Protein AF-A0A8J3AU63-F1 (afdb_monomer_lite)

pLDDT: mean 79.61, std 17.07, range [40.53, 96.25]

InterPro domains:
  IPR036281 SinR repressor/SinI anti-repressor, dimerisation domain superfamily [SSF47406] (10-36)

Radius of gyration: 16.93 Å; chains: 1; bounding box: 53×18×30 Å

Organism: NCBI:txid1516104

Foldseek 3Di:
DDPPPPPPPPPQDPVNVVVVCVVVVNDPVNVVVVVVVVVVVVVVD

Structure (mmCIF, N/CA/C/O backbone):
data_AF-A0A8J3AU63-F1
#
_entry.id   AF-A0A8J3AU63-F1
#
loop_
_atom_site.group_PDB
_atom_site.id
_atom_site.type_symbol
_atom_site.label_atom_id
_atom_site.label_alt_id
_atom_site.label_comp_id
_atom_site.label_asym_id
_atom_site.label_entity_id
_atom_site.label_seq_id
_atom_site.pdbx_PDB_ins_code
_atom_site.Cartn_x
_atom_site.Cartn_y
_atom_site.Cartn_z
_atom_site.occupancy
_atom_site.B_iso_or_equiv
_atom_site.auth_seq_id
_atom_site.auth_comp_id
_atom_site.auth_asym_id
_atom_site.auth_atom_id
_atom_site.pdbx_PDB_model_num
ATOM 1 N N . MET A 1 1 ? 40.579 -10.252 15.330 1.00 40.53 1 MET A N 1
ATOM 2 C CA . MET A 1 1 ? 39.678 -9.174 14.880 1.00 40.53 1 MET A CA 1
ATOM 3 C C . MET A 1 1 ? 38.340 -9.826 14.575 1.00 40.53 1 MET A C 1
ATOM 5 O O . MET A 1 1 ? 38.221 -10.485 13.553 1.00 40.53 1 MET A O 1
ATOM 9 N N . GLN A 1 2 ? 37.413 -9.805 15.536 1.00 41.72 2 GLN A N 1
ATOM 10 C CA . GLN A 1 2 ? 36.063 -10.339 15.344 1.00 41.72 2 GLN A CA 1
ATOM 11 C C . GLN A 1 2 ? 35.261 -9.274 14.596 1.00 41.72 2 GLN A C 1
ATOM 13 O O . GLN A 1 2 ? 35.159 -8.143 15.061 1.00 41.72 2 GLN A O 1
ATOM 18 N N . VAL A 1 3 ? 34.790 -9.610 13.398 1.00 52.06 3 VAL A N 1
ATOM 19 C CA . VAL A 1 3 ? 33.881 -8.759 12.630 1.00 52.06 3 VAL A CA 1
ATOM 20 C C . VAL A 1 3 ? 32.496 -8.990 13.219 1.00 52.06 3 VAL A C 1
ATOM 22 O O . VAL A 1 3 ? 31.895 -10.037 12.992 1.00 52.06 3 VAL A O 1
ATOM 25 N N . GLU A 1 4 ? 32.023 -8.051 14.034 1.00 58.56 4 GLU A N 1
ATOM 26 C CA . GLU A 1 4 ? 30.620 -8.001 14.438 1.00 58.56 4 GLU A CA 1
ATOM 27 C C . GLU A 1 4 ? 29.780 -7.777 13.174 1.00 58.56 4 GLU A C 1
ATOM 29 O O . GLU A 1 4 ? 29.793 -6.696 12.581 1.00 58.56 4 GLU A O 1
ATOM 34 N N . LEU A 1 5 ? 29.077 -8.823 12.733 1.00 57.00 5 LEU A N 1
ATOM 35 C CA . LEU A 1 5 ? 27.984 -8.720 11.772 1.00 57.00 5 LEU A CA 1
ATOM 36 C C . LEU A 1 5 ? 26.869 -7.915 12.447 1.00 57.00 5 LEU A C 1
ATOM 38 O O . LEU A 1 5 ? 25.985 -8.476 13.085 1.00 57.00 5 LEU A O 1
ATOM 42 N N . LYS A 1 6 ? 26.942 -6.584 12.361 1.00 55.62 6 LYS A N 1
ATOM 43 C CA . LYS A 1 6 ? 25.787 -5.732 12.637 1.00 55.62 6 LYS A CA 1
ATOM 44 C C . LYS A 1 6 ? 24.720 -6.116 11.622 1.00 55.62 6 LYS A C 1
ATOM 46 O O . LYS A 1 6 ? 24.881 -5.831 10.437 1.00 55.62 6 LYS A O 1
ATOM 51 N N . GLU A 1 7 ? 23.673 -6.786 12.084 1.00 55.75 7 GLU A N 1
ATOM 52 C CA . GLU A 1 7 ? 22.436 -6.973 11.337 1.00 55.75 7 GLU A CA 1
ATOM 53 C C . GLU A 1 7 ? 21.906 -5.581 10.987 1.00 55.75 7 GLU A C 1
ATOM 55 O O . GLU A 1 7 ? 21.277 -4.897 11.793 1.00 55.75 7 GLU A O 1
ATOM 60 N N . TYR A 1 8 ? 22.253 -5.108 9.793 1.00 53.75 8 TYR A N 1
ATOM 61 C CA . TYR A 1 8 ? 21.668 -3.917 9.209 1.00 53.75 8 TYR A CA 1
ATOM 62 C C . TYR A 1 8 ? 20.261 -4.333 8.787 1.00 53.75 8 TYR A C 1
ATOM 64 O O . TYR A 1 8 ? 20.030 -4.750 7.654 1.00 53.75 8 TYR A O 1
ATOM 72 N N . HIS A 1 9 ? 19.335 -4.325 9.744 1.00 56.56 9 HIS A N 1
ATOM 73 C CA . HIS A 1 9 ? 17.922 -4.448 9.446 1.00 56.56 9 HIS A CA 1
ATOM 74 C C . HIS A 1 9 ? 17.551 -3.161 8.708 1.00 56.56 9 HIS A C 1
ATOM 76 O O . HIS A 1 9 ? 17.289 -2.127 9.316 1.00 56.56 9 HIS A O 1
ATOM 82 N N . ILE A 1 10 ? 17.669 -3.188 7.381 1.00 62.09 10 ILE A N 1
ATOM 83 C CA . ILE A 1 10 ? 17.126 -2.141 6.527 1.00 62.09 10 ILE A CA 1
ATOM 84 C C . ILE A 1 10 ? 15.618 -2.288 6.696 1.00 62.09 10 ILE A C 1
ATOM 86 O O . ILE A 1 10 ? 15.010 -3.184 6.116 1.00 62.09 10 ILE A O 1
ATOM 90 N N . GLU A 1 11 ? 15.033 -1.510 7.603 1.00 66.56 11 GLU A N 1
ATOM 91 C CA . GLU A 1 11 ? 13.588 -1.337 7.628 1.00 66.56 11 GLU A CA 1
ATOM 92 C C . GLU A 1 11 ? 13.209 -0.763 6.264 1.00 66.56 11 GLU A C 1
ATOM 94 O O . GLU A 1 11 ? 13.711 0.298 5.881 1.00 66.56 11 GLU A O 1
ATOM 99 N N . SER A 1 12 ? 12.392 -1.496 5.501 1.00 71.62 12 SER A N 1
ATOM 100 C CA . SER A 1 12 ? 11.856 -0.997 4.237 1.00 71.62 12 SER A CA 1
ATOM 101 C C . SER A 1 12 ? 11.223 0.361 4.499 1.00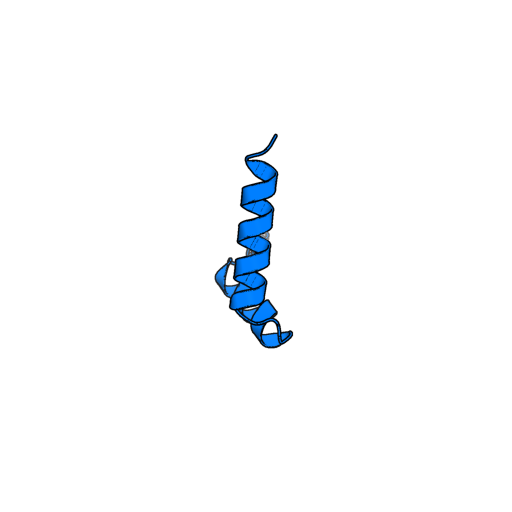 71.62 12 SER A C 1
ATOM 103 O O . SER A 1 12 ? 10.375 0.506 5.385 1.00 71.62 12 SER A O 1
ATOM 105 N N . SER A 1 13 ? 11.664 1.377 3.762 1.00 84.81 13 SER A N 1
ATOM 106 C CA . SER A 1 13 ? 11.096 2.703 3.929 1.00 84.81 13 SER A CA 1
ATOM 107 C C . SER A 1 13 ? 9.645 2.698 3.445 1.00 84.81 13 SER A C 1
ATOM 109 O O . SER A 1 13 ? 9.244 1.884 2.612 1.00 84.81 13 SER A O 1
ATOM 111 N N . TRP A 1 14 ? 8.843 3.656 3.911 1.00 83.50 14 TRP A N 1
ATOM 112 C CA . TRP A 1 14 ? 7.491 3.858 3.377 1.00 83.50 14 TRP A CA 1
ATOM 113 C C . TRP A 1 14 ? 7.476 4.071 1.856 1.00 83.50 14 TRP A C 1
ATOM 115 O O . TRP A 1 14 ? 6.481 3.772 1.202 1.00 83.50 14 TRP A O 1
ATOM 125 N N . THR A 1 15 ? 8.581 4.565 1.294 1.00 86.94 15 THR A N 1
ATOM 126 C CA . THR A 1 15 ? 8.765 4.704 -0.150 1.00 86.94 15 THR A CA 1
ATOM 127 C C . THR A 1 15 ? 8.916 3.347 -0.828 1.00 86.94 15 THR A C 1
ATOM 129 O O . THR A 1 15 ? 8.279 3.125 -1.852 1.00 86.94 15 THR A O 1
ATOM 132 N N . ASP A 1 16 ? 9.706 2.436 -0.253 1.00 89.56 16 ASP A N 1
ATOM 133 C CA . ASP A 1 16 ? 9.898 1.084 -0.793 1.00 89.56 16 ASP A CA 1
ATOM 134 C C . ASP A 1 16 ? 8.578 0.310 -0.769 1.00 89.56 16 ASP A C 1
ATOM 136 O O . ASP A 1 16 ? 8.166 -0.245 -1.782 1.00 89.56 16 ASP A O 1
ATOM 140 N N . LEU A 1 17 ? 7.838 0.400 0.339 1.00 87.12 17 LEU A N 1
ATOM 141 C CA . LEU A 1 17 ? 6.507 -0.197 0.456 1.00 87.12 17 LEU A CA 1
ATOM 142 C C . LEU A 1 17 ? 5.530 0.357 -0.599 1.00 87.12 17 LEU A C 1
ATOM 144 O O . LEU A 1 17 ? 4.726 -0.383 -1.165 1.00 87.12 17 LEU A O 1
ATOM 148 N N . LEU A 1 18 ? 5.584 1.665 -0.879 1.00 89.00 18 LEU A N 1
ATOM 149 C CA . LEU A 1 18 ? 4.740 2.287 -1.902 1.00 89.00 18 LEU A CA 1
ATOM 150 C C . LEU A 1 18 ? 5.116 1.808 -3.311 1.00 89.00 18 LEU A C 1
ATOM 152 O O . LEU A 1 18 ? 4.226 1.591 -4.132 1.00 89.00 18 LEU A O 1
ATOM 156 N N . LEU A 1 19 ? 6.410 1.632 -3.588 1.00 91.12 19 LEU A N 1
ATOM 157 C CA . LEU A 1 19 ? 6.890 1.079 -4.854 1.00 91.12 19 LEU A CA 1
ATOM 158 C C . LEU A 1 19 ? 6.439 -0.374 -5.027 1.00 91.12 19 LEU A C 1
ATOM 160 O O . LEU A 1 19 ? 5.875 -0.697 -6.068 1.00 91.12 19 LEU A O 1
ATOM 164 N N . GLU A 1 20 ? 6.577 -1.208 -3.995 1.00 92.69 20 GLU A N 1
ATOM 165 C CA . GLU A 1 20 ? 6.082 -2.592 -3.990 1.00 92.69 20 GLU A CA 1
ATOM 166 C C . GLU A 1 20 ? 4.568 -2.655 -4.250 1.00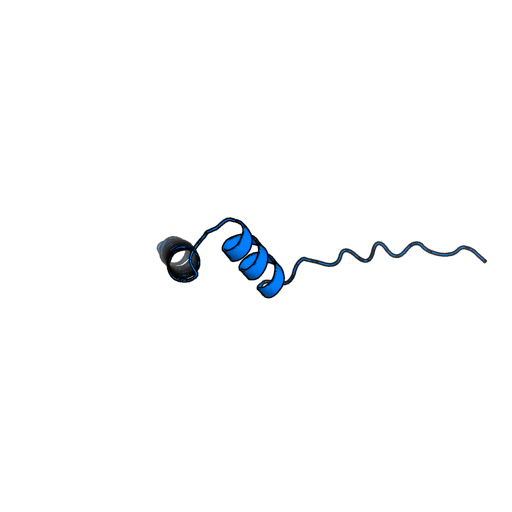 92.69 20 GLU A C 1
ATOM 168 O O . GLU A 1 20 ? 4.092 -3.498 -5.010 1.00 92.69 20 GLU A O 1
ATOM 173 N N . CYS A 1 21 ? 3.796 -1.723 -3.678 1.00 93.44 21 CYS A N 1
ATOM 174 C CA 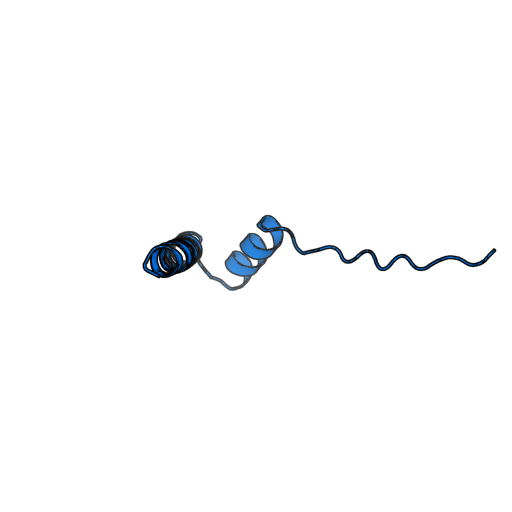. CYS A 1 21 ? 2.361 -1.618 -3.943 1.00 93.44 21 CYS A CA 1
ATOM 175 C C . CYS A 1 21 ? 2.078 -1.319 -5.424 1.00 93.44 21 CYS A C 1
ATOM 177 O O . CYS A 1 21 ? 1.227 -1.970 -6.030 1.00 93.44 21 CYS A O 1
ATOM 179 N N . ILE A 1 22 ? 2.807 -0.373 -6.024 1.00 91.38 22 ILE A N 1
ATOM 180 C CA . ILE A 1 22 ? 2.657 -0.022 -7.445 1.00 91.38 22 ILE A CA 1
ATOM 181 C C . ILE A 1 22 ? 3.048 -1.205 -8.341 1.00 91.38 22 ILE A C 1
ATOM 183 O O . ILE A 1 22 ? 2.340 -1.498 -9.306 1.00 91.38 22 ILE A O 1
ATOM 187 N N . GLU A 1 23 ? 4.134 -1.912 -8.018 1.00 95.19 23 GLU A N 1
ATOM 188 C CA . GLU A 1 23 ? 4.570 -3.121 -8.733 1.00 95.19 23 GLU A CA 1
ATOM 189 C C . GLU A 1 23 ? 3.538 -4.253 -8.644 1.00 95.19 23 GLU A C 1
ATOM 191 O O . GLU A 1 23 ? 3.319 -4.973 -9.619 1.00 95.19 23 GLU A O 1
ATOM 196 N N . ALA A 1 24 ? 2.840 -4.366 -7.512 1.00 95.12 24 ALA A N 1
ATOM 197 C CA . ALA A 1 24 ? 1.722 -5.286 -7.324 1.00 95.12 24 ALA A CA 1
ATOM 198 C C . ALA A 1 24 ? 0.425 -4.844 -8.039 1.00 95.12 24 ALA A C 1
ATOM 200 O O . ALA A 1 24 ? -0.584 -5.548 -7.972 1.00 95.12 24 ALA A O 1
ATOM 201 N N . GLY A 1 25 ? 0.432 -3.696 -8.727 1.00 96.00 25 GLY A N 1
ATOM 202 C CA . GLY A 1 25 ? -0.731 -3.142 -9.422 1.00 96.00 25 GLY A CA 1
ATOM 203 C C . GLY A 1 25 ? -1.723 -2.421 -8.508 1.00 96.00 25 GLY A C 1
ATOM 204 O O . GLY A 1 25 ? -2.823 -2.097 -8.952 1.00 96.00 25 GLY A O 1
ATOM 205 N N . ILE A 1 26 ? -1.346 -2.158 -7.255 1.00 96.25 26 ILE A N 1
ATOM 206 C CA . ILE A 1 26 ? -2.142 -1.373 -6.314 1.00 96.25 26 ILE A CA 1
ATOM 207 C C . ILE A 1 26 ? -1.947 0.102 -6.650 1.00 96.25 26 ILE A C 1
ATOM 209 O O . ILE A 1 26 ? -0.831 0.625 -6.705 1.00 96.25 26 ILE A O 1
ATOM 213 N N . THR A 1 27 ? -3.051 0.799 -6.871 1.00 93.50 27 THR A N 1
ATOM 214 C CA . THR A 1 27 ? -3.018 2.214 -7.215 1.00 93.50 27 THR A CA 1
ATOM 215 C C . THR A 1 27 ? -2.716 3.078 -5.983 1.00 93.50 27 THR A C 1
ATOM 217 O O . THR A 1 27 ? -3.103 2.741 -4.858 1.00 93.50 27 THR A O 1
ATOM 220 N N . PRO A 1 28 ? -2.098 4.260 -6.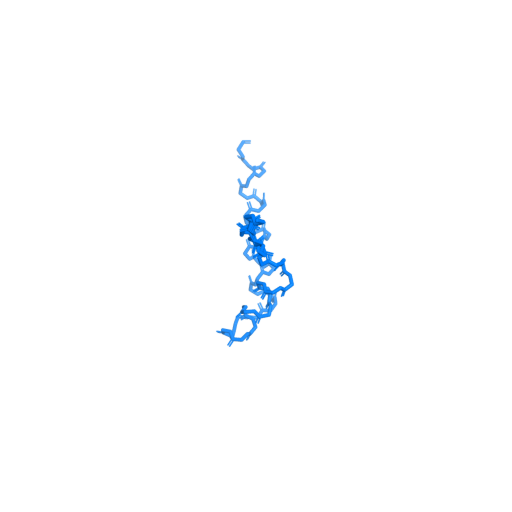159 1.00 89.00 28 PRO A N 1
ATOM 221 C CA . PRO A 1 28 ? -1.893 5.201 -5.056 1.00 89.00 28 PRO A CA 1
ATOM 222 C C . PRO A 1 28 ? -3.189 5.597 -4.326 1.00 89.00 28 PRO A C 1
ATOM 224 O O . PRO A 1 28 ? -3.165 5.915 -3.136 1.00 89.00 28 PRO A O 1
ATOM 227 N N . GLU A 1 29 ? -4.328 5.580 -5.023 1.00 93.62 29 GLU A N 1
ATOM 228 C CA . GLU A 1 29 ? -5.640 5.898 -4.454 1.00 93.62 29 GLU A CA 1
ATOM 229 C C . GLU A 1 29 ? -6.151 4.800 -3.509 1.00 93.62 29 GLU A C 1
ATOM 231 O O . GLU A 1 29 ? -6.694 5.107 -2.443 1.00 93.62 29 GLU A O 1
ATOM 236 N N . GLU A 1 30 ? -5.898 3.530 -3.830 1.00 94.44 30 GLU A N 1
ATOM 237 C CA . GLU A 1 30 ? -6.197 2.396 -2.949 1.00 94.44 30 GLU A CA 1
ATOM 238 C C . GLU A 1 30 ? -5.330 2.425 -1.685 1.00 94.44 30 GLU A C 1
ATOM 240 O O . GLU A 1 30 ? -5.862 2.311 -0.578 1.00 94.44 30 GLU A O 1
ATOM 245 N N . VAL A 1 31 ? -4.021 2.688 -1.823 1.00 92.31 31 VAL A N 1
ATOM 246 C CA . VAL A 1 31 ? -3.106 2.842 -0.674 1.00 92.31 31 VAL A CA 1
ATOM 247 C C . VAL A 1 31 ? -3.563 3.987 0.234 1.00 92.31 31 VAL A C 1
ATOM 249 O O . VAL A 1 31 ? -3.648 3.836 1.454 1.00 92.31 31 VAL A O 1
ATOM 252 N N . ARG A 1 32 ? -3.922 5.136 -0.352 1.00 92.06 32 ARG A N 1
ATOM 253 C CA . ARG A 1 32 ? -4.438 6.289 0.398 1.00 92.06 32 ARG A CA 1
ATOM 254 C C . ARG A 1 32 ? -5.734 5.956 1.136 1.00 92.06 32 ARG A C 1
ATOM 256 O O . ARG A 1 32 ? -5.888 6.356 2.289 1.00 92.06 32 ARG A O 1
ATOM 263 N N . THR A 1 33 ? -6.656 5.252 0.483 1.00 95.31 33 THR A N 1
ATOM 264 C CA . THR A 1 33 ? -7.943 4.856 1.072 1.00 95.31 33 THR A CA 1
ATOM 265 C C . THR A 1 33 ? -7.731 3.924 2.262 1.00 95.31 33 THR A C 1
ATOM 267 O O . THR A 1 33 ? -8.331 4.135 3.316 1.00 95.31 33 THR A O 1
ATOM 270 N N . PHE A 1 34 ? -6.831 2.946 2.129 1.00 92.56 34 PHE A N 1
ATOM 271 C CA . PHE A 1 34 ? -6.451 2.049 3.216 1.00 92.56 34 PHE A CA 1
ATOM 272 C C . PHE A 1 34 ? -5.892 2.820 4.419 1.00 92.56 34 PHE A C 1
ATOM 274 O O . PHE A 1 34 ? -6.430 2.710 5.519 1.00 92.56 34 PHE A O 1
ATOM 281 N N . LEU A 1 35 ? -4.881 3.669 4.201 1.00 91.19 35 LEU A N 1
ATOM 282 C CA . LEU 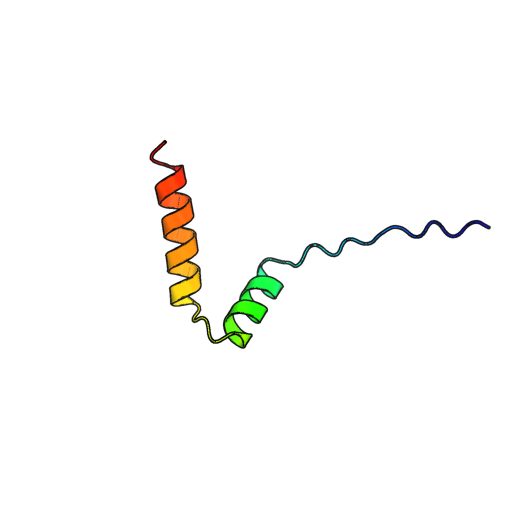A 1 35 ? -4.261 4.458 5.272 1.00 91.19 35 LEU A CA 1
ATOM 283 C C . LEU A 1 35 ? -5.269 5.382 5.966 1.00 91.19 35 LEU A C 1
ATOM 285 O O . LEU A 1 35 ? -5.269 5.493 7.192 1.00 91.19 35 LEU A O 1
ATOM 289 N N . TYR A 1 36 ? -6.149 6.023 5.194 1.00 92.12 36 TYR A N 1
ATOM 290 C CA . TYR A 1 36 ? -7.196 6.881 5.739 1.00 92.12 36 TYR A CA 1
ATOM 291 C C . TYR A 1 36 ? -8.158 6.105 6.644 1.00 92.12 36 TYR A C 1
ATOM 293 O O . TYR A 1 36 ? -8.462 6.566 7.744 1.00 92.12 36 TYR A O 1
ATOM 301 N N . ASN A 1 37 ? -8.600 4.921 6.212 1.00 92.81 37 ASN A N 1
ATOM 302 C CA . ASN A 1 37 ? -9.485 4.075 7.007 1.00 92.81 37 ASN A CA 1
ATOM 303 C C . ASN A 1 37 ? -8.794 3.576 8.283 1.00 92.81 37 ASN A C 1
ATOM 305 O O . ASN A 1 37 ? -9.378 3.687 9.354 1.00 92.81 37 ASN A O 1
ATOM 309 N N . CYS A 1 38 ? -7.529 3.147 8.211 1.00 89.94 38 CYS A N 1
ATOM 310 C CA . CYS A 1 38 ? -6.768 2.741 9.397 1.00 89.94 38 CYS A CA 1
ATOM 311 C C . CYS A 1 38 ? -6.673 3.856 10.450 1.00 89.94 38 CYS A C 1
ATOM 313 O O . CYS A 1 38 ? -6.850 3.605 11.644 1.00 89.94 38 CYS A O 1
ATOM 315 N N . ILE A 1 39 ? -6.406 5.094 10.020 1.00 90.06 39 ILE A N 1
ATOM 316 C CA . ILE A 1 39 ? -6.339 6.250 10.925 1.00 90.06 39 ILE A CA 1
ATOM 317 C C . ILE A 1 39 ? -7.724 6.559 11.495 1.00 90.06 39 ILE A C 1
ATOM 319 O O . ILE A 1 39 ? -7.861 6.759 12.700 1.00 90.06 39 ILE A O 1
ATOM 323 N N . LYS A 1 40 ? -8.753 6.576 10.642 1.00 89.88 40 LYS A N 1
ATOM 324 C CA . LYS A 1 40 ? -10.133 6.836 11.053 1.00 89.88 40 LYS A CA 1
ATOM 325 C C . LYS A 1 40 ? -10.589 5.845 12.125 1.00 89.88 40 LYS A C 1
ATOM 327 O O . LYS A 1 40 ? -11.089 6.283 13.156 1.00 89.88 40 LYS A O 1
ATOM 332 N N . ASP A 1 41 ? -10.363 4.554 11.908 1.00 86.50 41 ASP A N 1
ATOM 333 C CA . ASP A 1 41 ? -10.749 3.497 12.845 1.00 86.50 41 ASP A CA 1
ATOM 334 C C . ASP A 1 41 ? -9.972 3.608 14.169 1.00 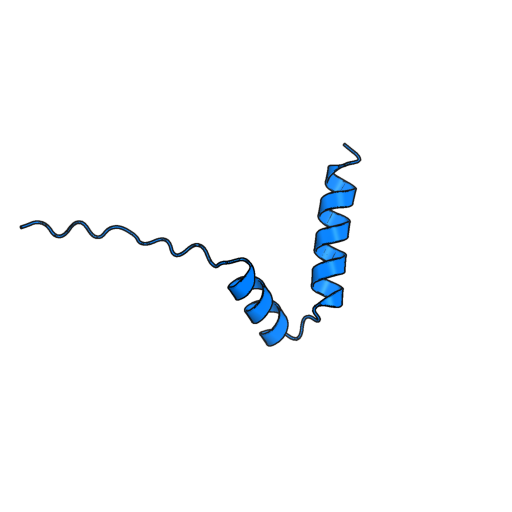86.50 41 ASP A C 1
ATOM 336 O O . ASP A 1 41 ? -10.517 3.346 15.238 1.00 86.50 41 ASP A O 1
ATOM 340 N N . SER A 1 42 ? -8.728 4.097 14.124 1.00 80.81 42 SER A N 1
ATOM 341 C CA . SER A 1 42 ? -7.912 4.342 15.322 1.00 80.81 42 SER A CA 1
ATOM 342 C C . SER A 1 42 ? -8.391 5.541 16.153 1.00 80.81 42 SER A C 1
ATOM 344 O O . SER A 1 42 ? -8.168 5.573 17.360 1.00 80.81 42 SER A O 1
ATOM 346 N N . CYS A 1 43 ? -9.047 6.531 15.538 1.00 71.56 43 CYS A N 1
ATOM 347 C CA . CYS A 1 43 ? -9.574 7.718 16.224 1.00 71.56 43 CYS A CA 1
ATOM 348 C C . CYS A 1 43 ? -10.976 7.521 16.829 1.00 71.56 43 CYS A C 1
ATOM 350 O O . CYS A 1 43 ? -11.464 8.426 17.504 1.00 71.56 43 CYS A O 1
ATOM 352 N N . GLN A 1 44 ? -11.641 6.392 16.563 1.00 60.84 44 GLN A N 1
ATOM 353 C CA . GLN A 1 44 ? -12.986 6.089 17.075 1.00 60.84 44 GLN A CA 1
ATOM 354 C C . GLN A 1 44 ? -12.990 5.154 18.301 1.00 60.84 44 GLN A C 1
ATOM 356 O O . GLN A 1 44 ? -14.071 4.742 18.724 1.00 60.84 44 GLN A O 1
ATOM 361 N N . ASN A 1 45 ? -11.815 4.856 18.874 1.00 50.03 45 ASN A N 1
ATOM 362 C CA . ASN A 1 45 ? -11.646 4.122 20.136 1.00 50.03 45 ASN A CA 1
ATOM 363 C C . ASN A 1 45 ? -11.531 5.054 21.347 1.00 50.03 45 ASN A C 1
ATOM 365 O O . ASN A 1 45 ? -10.749 6.028 21.268 1.00 50.03 45 ASN A O 1
#

Secondary structure (DSSP, 8-state):
----------PPPHHHHHHHHHHTT--HHHHHHHHHHHHHHHTT-

Sequence (45 aa):
MQVELKEYHIESSWTDLLLECIEAGITPEEVRTFLYNCIKDSCQN